Protein AF-A0A2V6F9V9-F1 (afdb_monomer_lite)

Radius of gyration: 33.85 Å; chains: 1; bounding box: 42×35×108 Å

Foldseek 3Di:
DVVLVVCCVVDPLLVVLVVLLVVLVVQCVVCVVVFDPVLSVQLVVLSVCLVCCSVVVHDSVVNVVSSVVSVVSSVVRGDPDPCPVVVVVVVVVVVVVVVVVCCCVVPVDDPPPVPPPPPPPPPPDDDDDPPPDPPD

Structure (mmCIF, N/CA/C/O backbone):
data_AF-A0A2V6F9V9-F1
#
_entry.id   AF-A0A2V6F9V9-F1
#
loop_
_atom_site.group_PDB
_atom_site.id
_atom_site.type_symbol
_atom_site.label_atom_id
_atom_site.label_alt_id
_atom_site.label_comp_id
_atom_site.label_asym_id
_atom_site.label_entity_id
_atom_site.label_seq_id
_atom_site.pdbx_PDB_ins_code
_atom_site.Cartn_x
_atom_site.Cartn_y
_atom_site.Cartn_z
_atom_site.occupancy
_atom_site.B_iso_or_equiv
_atom_site.auth_seq_id
_atom_site.auth_comp_id
_atom_site.auth_asym_id
_atom_site.auth_atom_id
_atom_site.pdbx_PDB_model_num
ATOM 1 N N . MET A 1 1 ? -23.865 -9.173 14.523 1.00 52.31 1 MET A N 1
ATOM 2 C CA . MET A 1 1 ? -23.451 -8.933 13.115 1.00 52.31 1 MET A CA 1
ATOM 3 C C . MET A 1 1 ? -23.960 -7.600 12.553 1.00 52.31 1 MET A C 1
ATOM 5 O O . MET A 1 1 ? -23.183 -6.937 11.878 1.00 52.31 1 MET A O 1
ATOM 9 N N . GLY A 1 2 ? -25.197 -7.167 12.844 1.00 61.72 2 GLY A N 1
ATOM 10 C CA . GLY A 1 2 ? -25.785 -5.946 12.255 1.00 61.72 2 GLY A CA 1
ATOM 11 C C . GLY A 1 2 ? -25.076 -4.619 12.576 1.00 61.72 2 GLY A C 1
ATOM 12 O O . GLY A 1 2 ? -24.916 -3.782 11.694 1.00 61.72 2 GLY A O 1
ATOM 13 N N . THR A 1 3 ? -24.548 -4.443 13.790 1.00 68.31 3 THR A N 1
ATOM 14 C CA . THR A 1 3 ? -23.830 -3.218 14.208 1.00 68.31 3 THR A CA 1
ATOM 15 C C . THR A 1 3 ? -22.516 -2.984 13.462 1.00 68.31 3 THR A C 1
ATOM 17 O O . THR A 1 3 ? -22.142 -1.840 13.211 1.00 68.31 3 THR A O 1
ATOM 20 N N . PHE A 1 4 ? -21.819 -4.053 13.067 1.00 70.88 4 PHE A N 1
ATOM 21 C CA . PHE A 1 4 ? -20.585 -3.952 12.285 1.00 70.88 4 PHE A CA 1
ATOM 22 C C . PHE A 1 4 ? -20.863 -3.463 10.861 1.00 70.88 4 PHE A C 1
ATOM 24 O O . PHE A 1 4 ? -20.178 -2.567 10.378 1.00 70.88 4 PHE A O 1
ATOM 31 N N . ILE A 1 5 ? -21.889 -4.023 10.215 1.00 76.69 5 ILE A N 1
ATOM 32 C CA . ILE A 1 5 ? -22.259 -3.681 8.837 1.00 76.69 5 ILE A CA 1
ATOM 33 C C . ILE A 1 5 ? -22.670 -2.205 8.767 1.00 76.69 5 ILE A C 1
ATOM 35 O O . ILE A 1 5 ? -22.137 -1.464 7.947 1.00 76.69 5 ILE A O 1
ATOM 39 N N . LEU A 1 6 ? -23.508 -1.740 9.698 1.00 75.62 6 LEU A N 1
ATOM 40 C CA . LEU A 1 6 ? -23.925 -0.335 9.764 1.00 75.62 6 LEU A CA 1
ATOM 41 C C . LEU A 1 6 ? -22.744 0.620 9.985 1.00 75.62 6 LEU A C 1
ATOM 43 O O . LEU A 1 6 ? -22.609 1.598 9.255 1.00 75.62 6 LEU A O 1
ATOM 47 N N . ARG A 1 7 ? -21.838 0.329 10.929 1.00 77.88 7 ARG A N 1
ATOM 48 C CA . ARG A 1 7 ? -20.648 1.173 11.162 1.00 77.88 7 ARG A CA 1
ATOM 49 C C . ARG A 1 7 ? -19.679 1.161 9.983 1.00 77.88 7 ARG A C 1
ATOM 51 O O . ARG A 1 7 ? -19.071 2.186 9.703 1.00 77.88 7 ARG A O 1
ATOM 58 N N . TRP A 1 8 ? -19.537 0.037 9.287 1.00 82.12 8 TRP A N 1
ATOM 59 C CA . TRP A 1 8 ? -18.708 -0.061 8.084 1.00 82.12 8 TRP A CA 1
ATOM 60 C C . TRP A 1 8 ? -19.281 0.761 6.916 1.00 82.12 8 TRP A C 1
ATOM 62 O O . TRP A 1 8 ? -18.532 1.374 6.147 1.00 82.12 8 TRP A O 1
ATOM 72 N N . PHE A 1 9 ? -20.610 0.828 6.800 1.00 79.19 9 PHE A N 1
ATOM 73 C CA . PHE A 1 9 ? -21.277 1.697 5.830 1.00 79.19 9 PHE A CA 1
ATOM 74 C C . PHE A 1 9 ? -21.201 3.181 6.221 1.00 79.19 9 PHE A C 1
ATOM 76 O O . PHE A 1 9 ? -20.877 4.002 5.364 1.00 79.19 9 PHE A O 1
ATOM 83 N N . LEU A 1 10 ? -21.423 3.523 7.494 1.00 82.56 10 LEU A N 1
ATOM 84 C CA . LEU A 1 10 ? -21.444 4.913 7.971 1.00 82.56 10 LEU A CA 1
ATOM 85 C C . LEU A 1 10 ? -20.052 5.538 8.130 1.00 82.56 10 LEU A C 1
ATOM 87 O O . LEU A 1 10 ? -19.903 6.746 7.978 1.00 82.56 10 LEU A O 1
ATOM 91 N N . SER A 1 11 ? -19.030 4.749 8.466 1.00 85.62 11 SER A N 1
ATOM 92 C CA . SER A 1 11 ? -17.710 5.272 8.814 1.00 85.62 11 SER A CA 1
ATOM 93 C C . SER A 1 11 ? -16.650 4.908 7.781 1.00 85.62 11 SER A C 1
ATOM 95 O O . SER A 1 11 ? -16.287 3.743 7.595 1.00 85.62 11 SER A O 1
ATOM 97 N N . ARG A 1 12 ? -16.079 5.944 7.155 1.00 86.12 12 ARG A N 1
ATOM 98 C CA . ARG A 1 12 ? -14.960 5.806 6.214 1.00 86.12 12 ARG A CA 1
ATOM 99 C C . ARG A 1 12 ? -13.715 5.211 6.877 1.00 86.12 12 ARG A C 1
ATOM 101 O O . ARG A 1 12 ? -13.025 4.414 6.251 1.00 86.12 12 ARG A O 1
ATOM 108 N N . THR A 1 13 ? -13.435 5.553 8.135 1.00 87.25 13 THR A N 1
ATOM 109 C CA . THR A 1 13 ? -12.250 5.044 8.850 1.00 87.25 13 THR A CA 1
ATOM 110 C C . THR A 1 13 ? -12.371 3.556 9.152 1.00 87.25 13 THR A C 1
ATOM 112 O O . THR A 1 13 ? -11.411 2.819 8.961 1.00 87.25 13 THR A O 1
ATOM 115 N N . VAL A 1 14 ? -13.557 3.079 9.541 1.00 86.56 14 VAL A N 1
ATOM 116 C CA . VAL A 1 14 ? -13.810 1.646 9.763 1.00 86.56 14 VAL A CA 1
ATOM 117 C C . VAL A 1 14 ? -13.645 0.850 8.466 1.00 86.56 14 VAL A C 1
ATOM 119 O O . VAL A 1 14 ? -13.091 -0.251 8.487 1.00 86.56 14 VAL A O 1
ATOM 122 N N . ARG A 1 15 ? -14.086 1.414 7.334 1.00 88.44 15 ARG A N 1
ATOM 123 C CA . ARG A 1 15 ? -13.885 0.818 6.009 1.00 88.44 15 ARG A CA 1
ATOM 124 C C . ARG A 1 15 ? -12.404 0.716 5.659 1.00 88.44 15 ARG A C 1
ATOM 126 O O . ARG A 1 15 ? -11.926 -0.385 5.407 1.00 88.44 15 ARG A O 1
ATOM 133 N N . HIS A 1 16 ? -11.674 1.825 5.778 1.00 89.94 16 HIS A N 1
ATOM 134 C CA . HIS A 1 16 ? -10.225 1.865 5.565 1.00 89.94 16 HIS A CA 1
ATOM 135 C C . HIS A 1 16 ? -9.473 0.883 6.465 1.00 89.94 16 HIS A C 1
ATOM 137 O O . HIS A 1 16 ? -8.613 0.152 5.988 1.00 89.94 16 HIS A O 1
ATOM 143 N N . ALA A 1 17 ? -9.833 0.791 7.746 1.00 89.88 17 ALA A N 1
ATOM 144 C CA . ALA A 1 17 ? -9.233 -0.157 8.681 1.00 89.88 17 ALA A CA 1
ATOM 145 C C . ALA A 1 17 ? -9.463 -1.620 8.257 1.00 89.88 17 ALA A C 1
ATOM 147 O O . ALA A 1 17 ? -8.563 -2.462 8.346 1.00 89.88 17 ALA A O 1
ATOM 148 N N . ALA A 1 18 ? -10.672 -1.940 7.785 1.00 89.88 18 ALA A N 1
ATOM 149 C CA . ALA A 1 18 ? -11.010 -3.274 7.302 1.00 89.88 18 ALA A CA 1
ATOM 150 C C . ALA A 1 18 ? -10.260 -3.626 6.006 1.00 89.88 18 ALA A C 1
ATOM 152 O O . ALA A 1 18 ? -9.745 -4.746 5.889 1.00 89.88 18 ALA A O 1
ATOM 153 N N . ASP A 1 19 ? -10.167 -2.675 5.076 1.00 92.25 19 ASP A N 1
ATOM 154 C CA . ASP A 1 19 ? -9.462 -2.825 3.802 1.00 92.25 19 ASP A CA 1
ATOM 155 C C . ASP A 1 19 ? -7.955 -2.970 4.012 1.00 92.25 19 ASP A C 1
ATOM 157 O O . ASP A 1 19 ? -7.354 -3.922 3.510 1.00 92.25 19 ASP A O 1
ATOM 161 N N . MET A 1 20 ? -7.362 -2.127 4.858 1.00 91.81 20 MET A N 1
ATOM 162 C CA . MET A 1 20 ? -5.954 -2.207 5.244 1.00 91.81 20 MET A CA 1
ATOM 163 C C . MET A 1 20 ? -5.621 -3.573 5.852 1.00 91.81 20 MET A C 1
ATOM 165 O O . MET A 1 20 ? -4.685 -4.245 5.417 1.00 91.81 20 MET A O 1
ATOM 169 N N . ARG A 1 21 ? -6.432 -4.059 6.803 1.00 92.69 21 ARG A N 1
ATOM 170 C CA . ARG A 1 21 ? -6.255 -5.399 7.389 1.00 92.69 21 ARG A CA 1
ATOM 171 C C . ARG A 1 21 ? -6.303 -6.496 6.324 1.00 92.69 21 ARG A C 1
ATOM 173 O O . ARG A 1 21 ? -5.549 -7.469 6.396 1.00 92.69 21 ARG A O 1
ATOM 180 N N . ARG A 1 22 ? -7.213 -6.376 5.351 1.00 92.00 22 ARG A N 1
ATOM 181 C CA . ARG A 1 22 ? -7.331 -7.327 4.237 1.00 92.00 22 ARG A CA 1
ATOM 182 C C . ARG A 1 22 ? -6.088 -7.281 3.349 1.00 92.00 22 ARG A C 1
ATOM 184 O O . ARG A 1 22 ? -5.613 -8.341 2.951 1.00 92.00 22 ARG A O 1
ATOM 191 N N . GLN A 1 23 ? -5.566 -6.094 3.063 1.00 92.00 23 GLN A N 1
ATOM 192 C CA . GLN A 1 23 ? -4.380 -5.893 2.237 1.00 92.00 23 GLN A CA 1
ATOM 193 C C . GLN A 1 23 ? -3.113 -6.441 2.906 1.00 92.00 23 GLN A C 1
ATOM 195 O O . GLN A 1 23 ? -2.427 -7.258 2.298 1.00 92.00 23 GLN A O 1
ATOM 200 N N . VAL A 1 24 ? -2.872 -6.126 4.183 1.00 90.75 24 VAL A N 1
ATOM 201 C CA . VAL A 1 24 ? -1.748 -6.691 4.957 1.00 90.75 24 VAL A CA 1
ATOM 202 C C . VAL A 1 24 ? -1.811 -8.217 4.973 1.00 90.75 24 VAL A C 1
ATOM 204 O O . VAL A 1 24 ? -0.817 -8.891 4.721 1.00 90.75 24 VAL A O 1
ATOM 207 N N . ARG A 1 25 ? -3.002 -8.791 5.178 1.00 90.88 25 ARG A N 1
ATOM 208 C CA . ARG A 1 25 ? -3.178 -10.247 5.141 1.00 90.88 25 ARG A CA 1
ATOM 209 C C . ARG A 1 25 ? -2.835 -10.845 3.771 1.00 90.88 25 ARG A C 1
ATOM 211 O O . ARG A 1 25 ? -2.260 -11.927 3.731 1.00 90.88 25 ARG A O 1
ATOM 218 N N . LYS A 1 26 ? -3.159 -10.168 2.664 1.00 90.81 26 LYS A N 1
ATOM 219 C CA . LYS A 1 26 ? -2.753 -10.612 1.319 1.00 90.81 26 LYS A CA 1
ATOM 220 C C . LYS A 1 26 ? -1.231 -10.612 1.166 1.00 90.81 26 LYS A C 1
ATOM 222 O O . LYS A 1 26 ? -0.703 -11.600 0.674 1.00 90.81 26 LYS A O 1
ATOM 227 N N . TYR A 1 27 ? -0.540 -9.568 1.628 1.00 89.69 27 TYR A N 1
ATOM 228 C CA . TYR A 1 27 ? 0.926 -9.510 1.567 1.00 89.69 27 TYR A CA 1
ATOM 229 C C . TYR A 1 27 ? 1.589 -10.607 2.398 1.00 89.69 27 TYR A C 1
ATOM 231 O O . TYR A 1 27 ? 2.460 -11.307 1.891 1.00 89.69 27 TYR A O 1
ATOM 239 N N . VAL A 1 28 ? 1.111 -10.838 3.625 1.00 89.75 28 VAL A N 1
ATOM 240 C CA . VAL A 1 28 ? 1.604 -11.938 4.469 1.00 89.75 28 VAL A CA 1
ATOM 241 C C . VAL A 1 28 ? 1.393 -13.292 3.795 1.00 89.75 28 VAL A C 1
ATOM 243 O O . VAL A 1 28 ? 2.263 -14.148 3.877 1.00 89.75 28 VAL A O 1
ATOM 246 N N . HIS A 1 29 ? 0.257 -13.509 3.124 1.00 89.38 29 HIS A N 1
ATOM 247 C CA . HIS A 1 29 ? 0.029 -14.748 2.375 1.00 89.38 29 HIS A CA 1
ATOM 248 C C . HIS A 1 29 ? 0.939 -14.870 1.146 1.00 89.38 29 HIS A C 1
ATOM 250 O O . HIS A 1 29 ? 1.425 -15.963 0.888 1.00 89.38 29 HIS A O 1
ATOM 256 N N . ALA A 1 30 ? 1.193 -13.777 0.424 1.00 87.94 30 ALA A N 1
ATOM 257 C CA . ALA A 1 30 ? 2.059 -13.772 -0.757 1.00 87.94 30 ALA A CA 1
ATOM 258 C C . ALA A 1 30 ? 3.538 -14.018 -0.420 1.00 87.94 30 ALA A C 1
ATOM 260 O O . ALA A 1 30 ? 4.261 -14.594 -1.222 1.00 87.94 30 ALA A O 1
ATOM 261 N N . GLN A 1 31 ? 3.984 -13.583 0.760 1.00 87.00 31 GLN A N 1
ATOM 262 C CA . GLN A 1 31 ? 5.369 -13.715 1.223 1.00 87.00 31 GLN A CA 1
ATOM 263 C C . GLN A 1 31 ? 5.533 -14.797 2.303 1.00 87.00 31 GLN A C 1
ATOM 265 O O . GLN A 1 31 ? 6.574 -14.860 2.954 1.00 87.00 31 GLN A O 1
ATOM 270 N N . ARG A 1 32 ? 4.513 -15.638 2.530 1.00 85.75 32 ARG A N 1
ATOM 271 C CA . ARG A 1 32 ? 4.468 -16.585 3.657 1.00 85.75 32 ARG A CA 1
ATOM 272 C C . ARG A 1 32 ? 5.654 -17.546 3.668 1.00 85.75 32 ARG A C 1
ATOM 274 O O . ARG A 1 32 ? 6.152 -17.854 4.741 1.00 85.75 32 ARG A O 1
ATOM 281 N N . ASP A 1 33 ? 6.091 -17.971 2.489 1.00 86.81 33 ASP A N 1
ATOM 282 C CA . ASP A 1 33 ? 7.179 -18.940 2.327 1.00 86.81 33 ASP A CA 1
ATOM 283 C C . ASP A 1 33 ? 8.563 -18.317 2.576 1.00 86.81 33 ASP A C 1
ATOM 285 O O . ASP A 1 33 ? 9.518 -19.024 2.877 1.00 86.81 33 ASP A O 1
ATOM 289 N N . LEU A 1 34 ? 8.669 -16.987 2.479 1.00 85.88 34 LEU A N 1
ATOM 290 C CA . LEU A 1 34 ? 9.911 -16.231 2.673 1.00 85.88 34 LEU A CA 1
ATOM 291 C C . LEU A 1 34 ? 10.014 -15.603 4.074 1.00 85.88 34 LEU A C 1
ATOM 293 O O . LEU A 1 34 ? 11.089 -15.171 4.487 1.00 85.88 34 LEU A O 1
ATOM 297 N N . LEU A 1 35 ? 8.897 -15.500 4.798 1.00 86.75 35 LEU A N 1
ATOM 298 C CA . LEU A 1 35 ? 8.814 -14.841 6.100 1.00 86.75 35 LEU A CA 1
ATOM 299 C C . LEU A 1 35 ? 9.070 -15.821 7.248 1.00 86.75 35 LEU A C 1
ATOM 301 O O . LEU A 1 35 ? 8.477 -16.895 7.319 1.00 86.75 35 LEU A O 1
ATOM 305 N N . ALA A 1 36 ? 9.883 -15.394 8.216 1.00 88.62 36 ALA A N 1
ATOM 306 C CA . ALA A 1 36 ? 10.060 -16.130 9.463 1.00 88.62 36 ALA A CA 1
ATOM 307 C C . ALA A 1 36 ? 8.726 -16.238 10.239 1.00 88.62 36 ALA A C 1
ATOM 309 O O . ALA A 1 36 ? 7.937 -15.283 10.262 1.00 88.62 36 ALA A O 1
ATOM 310 N N . PRO A 1 37 ? 8.464 -17.368 10.921 1.00 87.38 37 PRO A N 1
ATOM 311 C CA . PRO A 1 37 ? 7.193 -17.613 11.604 1.00 87.38 37 PRO A CA 1
ATOM 312 C C . PRO A 1 37 ? 6.901 -16.601 12.722 1.00 87.38 37 PRO A C 1
ATOM 314 O O . PRO A 1 37 ? 5.741 -16.257 12.941 1.00 87.38 37 PRO A O 1
ATOM 317 N N . GLU A 1 38 ? 7.933 -16.079 13.385 1.00 88.56 38 GLU A N 1
ATOM 318 C CA . GLU A 1 38 ? 7.827 -15.053 14.433 1.00 88.56 38 GLU A CA 1
ATOM 319 C C . GLU A 1 38 ? 7.234 -13.746 13.886 1.00 88.56 38 GLU A C 1
ATOM 321 O O . GLU A 1 38 ? 6.241 -13.236 14.406 1.00 88.56 38 GLU A O 1
ATOM 326 N N . LYS A 1 39 ? 7.746 -13.278 12.741 1.00 88.38 39 LYS A N 1
ATOM 327 C CA . LYS A 1 39 ? 7.258 -12.076 12.047 1.00 88.38 39 LYS A CA 1
ATOM 328 C C . LYS A 1 39 ? 5.794 -12.205 11.629 1.00 88.38 39 LYS A C 1
ATOM 330 O O . LYS A 1 39 ? 4.997 -11.274 11.758 1.00 88.38 39 LYS A O 1
ATOM 335 N N . ILE A 1 40 ? 5.405 -13.392 11.158 1.00 89.12 40 ILE A N 1
ATOM 336 C CA . ILE A 1 40 ? 4.010 -13.691 10.806 1.00 89.12 40 ILE A CA 1
ATOM 337 C C . ILE A 1 40 ? 3.120 -13.602 12.051 1.00 89.12 40 ILE A C 1
ATOM 339 O O . ILE A 1 40 ? 2.004 -13.074 11.975 1.00 89.12 40 ILE A O 1
ATOM 343 N N . GLN A 1 41 ? 3.589 -14.098 13.200 1.00 90.19 41 GLN A N 1
ATOM 344 C CA . GLN A 1 41 ? 2.840 -14.021 14.450 1.00 90.19 41 GLN A CA 1
ATOM 345 C C . GLN A 1 41 ? 2.631 -12.573 14.897 1.00 90.19 41 GLN A C 1
ATOM 347 O O . GLN A 1 41 ? 1.489 -12.224 15.211 1.00 90.19 41 GLN A O 1
ATOM 352 N N . GLU A 1 42 ? 3.658 -11.724 14.841 1.00 91.06 42 GLU A N 1
ATOM 353 C CA . GLU A 1 42 ? 3.560 -10.299 15.186 1.00 91.06 42 GLU A CA 1
ATOM 354 C C . GLU A 1 42 ? 2.530 -9.558 14.326 1.00 91.06 42 GLU A C 1
ATOM 356 O O . GLU A 1 42 ? 1.587 -8.960 14.859 1.00 91.06 42 GLU A O 1
ATOM 361 N N . ILE A 1 43 ? 2.622 -9.684 12.996 1.00 91.38 43 ILE A N 1
ATOM 362 C CA . ILE A 1 43 ? 1.653 -9.064 12.078 1.00 91.38 43 ILE A CA 1
ATOM 363 C C . ILE A 1 43 ? 0.242 -9.614 12.345 1.00 91.38 43 ILE A C 1
ATOM 365 O O . ILE A 1 43 ? -0.744 -8.869 12.365 1.00 91.38 43 ILE A O 1
ATOM 369 N N . SER A 1 44 ? 0.114 -10.922 12.594 1.00 89.88 44 SER A N 1
ATOM 370 C CA . SER A 1 44 ? -1.183 -11.546 12.884 1.00 89.88 44 SER A CA 1
ATOM 371 C C . SER A 1 44 ? -1.795 -11.069 14.206 1.00 89.88 44 SER A C 1
ATOM 373 O O . SER A 1 44 ? -3.026 -11.047 14.332 1.00 89.88 44 SER A O 1
ATOM 375 N N . LYS A 1 45 ? -0.965 -10.714 15.194 1.00 92.94 45 LYS A N 1
ATOM 376 C CA . LYS A 1 45 ? -1.389 -10.187 16.493 1.00 92.94 45 LYS A CA 1
ATOM 377 C C . LYS A 1 45 ? -1.935 -8.772 16.317 1.00 92.94 45 LYS A C 1
ATOM 379 O O . LYS A 1 45 ? -3.099 -8.543 16.644 1.00 92.94 45 LYS A O 1
ATOM 384 N N . ALA A 1 46 ? -1.181 -7.889 15.662 1.00 91.44 46 ALA A N 1
ATOM 385 C CA . ALA A 1 46 ? -1.631 -6.533 15.337 1.00 91.44 46 ALA A CA 1
ATOM 386 C C . ALA A 1 46 ? -2.924 -6.539 14.491 1.00 91.44 46 ALA A C 1
ATOM 388 O O . ALA A 1 46 ? -3.879 -5.805 14.763 1.00 91.44 46 ALA A O 1
ATOM 389 N N . ALA A 1 47 ? -3.029 -7.442 13.508 1.00 92.12 47 ALA A N 1
ATOM 390 C CA . ALA A 1 47 ? -4.232 -7.583 12.684 1.00 92.12 47 ALA A CA 1
ATOM 391 C C . ALA A 1 47 ? -5.455 -8.084 13.480 1.00 92.12 47 ALA A C 1
ATOM 393 O O . ALA A 1 47 ? -6.598 -7.718 13.167 1.00 92.12 47 ALA A O 1
ATOM 394 N N . ARG A 1 48 ? -5.243 -8.929 14.500 1.00 92.50 48 ARG A N 1
ATOM 395 C CA . ARG A 1 48 ? -6.294 -9.382 15.426 1.00 92.50 48 ARG A CA 1
ATOM 396 C C . ARG A 1 48 ? -6.739 -8.260 16.355 1.00 92.50 48 ARG A C 1
ATOM 398 O O . ARG A 1 48 ? -7.943 -8.087 16.529 1.00 92.50 48 ARG A O 1
ATOM 405 N N . GLU A 1 49 ? -5.810 -7.471 16.880 1.00 91.81 49 GLU A N 1
ATOM 406 C CA . GLU A 1 49 ? -6.110 -6.312 17.725 1.00 91.81 49 GLU A CA 1
ATOM 407 C C . GLU A 1 49 ? -6.930 -5.258 16.975 1.00 91.81 49 GLU A C 1
ATOM 409 O O . GLU A 1 49 ? -7.917 -4.750 17.517 1.00 91.81 49 GLU A O 1
ATOM 414 N N . LEU A 1 50 ? -6.595 -4.973 15.713 1.00 90.69 50 LEU A N 1
ATOM 415 C CA . LEU A 1 50 ? -7.389 -4.074 14.873 1.00 90.69 50 LEU A CA 1
ATOM 416 C C . LEU A 1 50 ? -8.793 -4.641 14.615 1.00 90.69 50 LEU A C 1
ATOM 418 O O . LEU A 1 50 ? -9.787 -3.935 14.776 1.00 90.69 50 LEU A O 1
ATOM 422 N N . LYS A 1 51 ? -8.905 -5.936 14.279 1.00 90.44 51 LYS A N 1
ATOM 423 C CA . LYS A 1 51 ? -10.210 -6.601 14.101 1.00 90.44 51 LYS A CA 1
ATOM 424 C C . LYS A 1 51 ? -11.059 -6.514 15.375 1.00 90.44 51 LYS A C 1
ATOM 426 O O . LYS A 1 51 ? -12.255 -6.250 15.281 1.00 90.44 51 LYS A O 1
ATOM 431 N N . GLY A 1 52 ? -10.441 -6.736 16.535 1.00 89.00 52 GLY A N 1
ATOM 432 C CA . GLY A 1 52 ? -11.084 -6.646 17.842 1.00 89.00 52 GLY A CA 1
ATOM 433 C C . GLY A 1 52 ? -11.654 -5.255 18.104 1.00 89.00 52 GLY A C 1
ATOM 434 O O . GLY A 1 52 ? -12.829 -5.150 18.430 1.00 89.00 52 GLY A O 1
ATOM 435 N N . ALA A 1 53 ? -10.874 -4.198 17.860 1.00 88.25 53 ALA A N 1
ATOM 436 C CA . ALA A 1 53 ? -11.326 -2.814 18.039 1.00 88.25 53 ALA A CA 1
ATOM 437 C C . ALA A 1 53 ? -12.474 -2.420 17.100 1.00 88.25 53 ALA A C 1
ATOM 439 O O . ALA A 1 53 ? -13.402 -1.712 17.494 1.00 88.25 53 ALA A O 1
ATOM 440 N N . ILE A 1 54 ? -12.444 -2.904 15.855 1.00 87.38 54 ILE A N 1
ATOM 441 C CA . ILE A 1 54 ? -13.538 -2.654 14.917 1.00 87.38 54 ILE A CA 1
ATOM 442 C C . ILE A 1 54 ? -14.816 -3.372 15.383 1.00 87.38 54 ILE A C 1
ATOM 444 O O . ILE A 1 54 ? -15.898 -2.778 15.372 1.00 87.38 54 ILE A O 1
ATOM 448 N N . ALA A 1 55 ? -14.693 -4.637 15.800 1.00 86.00 55 ALA A N 1
ATOM 449 C CA . ALA A 1 55 ? -15.816 -5.451 16.256 1.00 86.00 55 ALA A CA 1
ATOM 450 C C . ALA A 1 55 ? -16.417 -4.951 17.578 1.00 86.00 55 ALA A C 1
ATOM 452 O O . ALA A 1 55 ? -17.634 -5.011 17.742 1.00 86.00 55 ALA A O 1
ATOM 453 N N . SER A 1 56 ? -15.591 -4.434 18.491 1.00 85.50 56 SER A N 1
ATOM 454 C CA . SER A 1 56 ? -16.014 -3.974 19.818 1.00 85.50 56 SER A CA 1
ATOM 455 C C . SER A 1 56 ? -16.694 -2.609 19.826 1.00 85.50 56 SER A C 1
ATOM 457 O O . SER A 1 56 ? -17.124 -2.164 20.884 1.00 85.50 56 SER A O 1
ATOM 459 N N . GLY A 1 57 ? -16.796 -1.914 18.691 1.00 81.81 57 GLY A N 1
ATOM 460 C CA . GLY A 1 57 ? -17.408 -0.588 18.708 1.00 81.81 57 GLY A CA 1
ATOM 461 C C . GLY A 1 57 ? -16.455 0.548 19.094 1.00 81.81 57 GLY A C 1
ATOM 462 O O . GLY A 1 57 ? -16.946 1.646 19.330 1.00 81.81 57 GLY A O 1
ATOM 463 N N . ALA A 1 58 ? -15.135 0.316 19.165 1.00 82.38 58 ALA A N 1
ATOM 464 C CA . ALA A 1 58 ? -14.174 1.270 19.738 1.00 82.38 58 ALA A CA 1
ATOM 465 C C . ALA A 1 58 ? -14.212 2.661 19.078 1.00 82.38 58 ALA A C 1
ATOM 467 O O . ALA A 1 58 ? -14.677 2.813 17.937 1.00 82.38 58 ALA A O 1
ATOM 468 N N . LYS A 1 59 ? -13.708 3.671 19.800 1.00 87.81 59 LYS A N 1
ATOM 469 C CA . LYS A 1 59 ? -13.630 5.053 19.313 1.00 87.81 59 LYS A CA 1
ATOM 470 C C . LYS A 1 59 ? -12.776 5.121 18.045 1.00 87.81 59 LYS A C 1
ATOM 472 O O . LYS A 1 59 ? -11.882 4.307 17.822 1.00 87.81 59 LYS A O 1
ATOM 477 N N . LEU A 1 60 ? -13.058 6.112 17.202 1.00 85.25 60 LEU A N 1
ATOM 478 C CA . LEU A 1 60 ? -12.365 6.288 15.922 1.00 85.25 60 LEU A CA 1
ATOM 479 C C . LEU A 1 60 ? -10.857 6.527 16.118 1.00 85.25 60 LEU A C 1
ATOM 481 O O . LEU A 1 60 ? -10.054 6.040 15.328 1.00 85.25 60 LEU A O 1
ATOM 485 N N . GLU A 1 61 ? -10.480 7.220 17.192 1.00 88.44 61 GLU A N 1
ATOM 486 C CA . GLU A 1 61 ? -9.086 7.475 17.572 1.00 88.44 61 GLU A CA 1
ATOM 487 C C . GLU A 1 61 ? -8.328 6.180 17.885 1.00 88.44 61 GLU A C 1
ATOM 489 O O . GLU A 1 61 ? -7.242 5.962 17.350 1.00 88.44 61 GLU A O 1
ATOM 494 N N . ASP A 1 62 ? -8.941 5.272 18.650 1.00 89.56 62 ASP A N 1
ATOM 495 C CA . ASP A 1 62 ? -8.354 3.969 18.985 1.00 89.56 62 ASP A CA 1
ATOM 496 C C . ASP A 1 62 ? -8.155 3.102 17.736 1.00 89.56 62 ASP A C 1
ATOM 498 O O . ASP A 1 62 ? -7.157 2.389 17.605 1.00 89.56 62 ASP A O 1
ATOM 502 N N . ILE A 1 63 ? -9.104 3.165 16.794 1.00 88.69 63 ILE A N 1
ATOM 503 C CA . ILE A 1 63 ? -9.003 2.461 15.510 1.00 88.69 63 ILE A CA 1
ATOM 504 C C . ILE A 1 63 ? -7.836 3.025 14.697 1.00 88.69 63 ILE A C 1
ATOM 506 O O . ILE A 1 63 ? -7.025 2.249 14.197 1.00 88.69 63 ILE A O 1
ATOM 510 N N . ASN A 1 64 ? -7.700 4.351 14.617 1.00 90.31 64 ASN A N 1
ATOM 511 C CA . ASN A 1 64 ? -6.590 4.995 13.914 1.00 90.31 64 ASN A CA 1
ATOM 512 C C . ASN A 1 64 ? -5.232 4.672 14.555 1.00 90.31 64 ASN A C 1
ATOM 514 O O . ASN A 1 64 ? -4.267 4.405 13.840 1.00 90.31 64 ASN A O 1
ATOM 518 N N . ALA A 1 65 ? -5.147 4.642 15.887 1.00 91.62 65 ALA A N 1
ATOM 519 C CA . ALA A 1 65 ? -3.928 4.251 16.593 1.00 91.62 65 ALA A CA 1
ATOM 520 C C . ALA A 1 65 ? -3.535 2.798 16.274 1.00 91.62 65 ALA A C 1
ATOM 522 O O . ALA A 1 65 ? -2.379 2.517 15.953 1.00 91.62 65 ALA A O 1
ATOM 523 N N . ARG A 1 66 ? -4.506 1.875 16.275 1.00 90.50 66 ARG A N 1
ATOM 524 C CA . ARG A 1 66 ? -4.276 0.466 15.910 1.00 90.50 66 ARG A CA 1
ATOM 525 C C . ARG A 1 66 ? -3.961 0.277 14.427 1.00 90.50 66 ARG A C 1
ATOM 527 O O . ARG A 1 66 ? -3.189 -0.619 14.101 1.00 90.50 66 ARG A O 1
ATOM 534 N N . MET A 1 67 ? -4.510 1.108 13.540 1.00 91.62 67 MET A N 1
ATOM 535 C CA . MET A 1 67 ? -4.120 1.136 12.127 1.00 91.62 67 MET A CA 1
ATOM 536 C C . MET A 1 67 ? -2.655 1.542 11.976 1.00 91.62 67 MET A C 1
ATOM 538 O O . MET A 1 67 ? -1.898 0.799 11.366 1.00 91.62 67 MET A O 1
ATOM 542 N N . LYS A 1 68 ? -2.227 2.649 12.599 1.00 92.31 68 LYS A N 1
ATOM 543 C CA . LYS A 1 68 ? -0.819 3.086 12.567 1.00 92.31 68 LYS A CA 1
ATOM 544 C C . LYS A 1 68 ? 0.129 2.023 13.121 1.00 92.31 68 LYS A C 1
ATOM 546 O O . LYS A 1 68 ? 1.189 1.788 12.553 1.00 92.31 68 LYS A O 1
ATOM 551 N N . ASN A 1 69 ? -0.264 1.349 14.204 1.00 92.31 69 ASN A N 1
ATOM 552 C CA . ASN A 1 69 ? 0.523 0.247 14.753 1.00 92.31 69 ASN A CA 1
ATOM 553 C C . ASN A 1 69 ? 0.632 -0.923 13.758 1.00 92.31 69 ASN A C 1
ATOM 555 O O . ASN A 1 69 ? 1.724 -1.422 13.509 1.00 92.31 69 ASN A O 1
ATOM 559 N N . LEU A 1 70 ? -0.481 -1.325 13.131 1.00 91.06 70 LEU A N 1
ATOM 560 C CA . LEU A 1 70 ? -0.470 -2.370 12.105 1.00 91.06 70 LEU A CA 1
ATOM 561 C C . LEU A 1 70 ? 0.409 -1.990 10.906 1.00 91.06 70 LEU A C 1
ATOM 563 O O . LEU A 1 70 ? 1.098 -2.8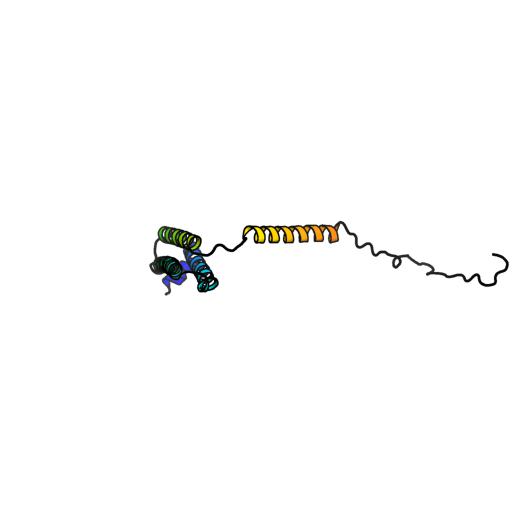54 10.377 1.00 91.06 70 LEU A O 1
ATOM 567 N N . GLU A 1 71 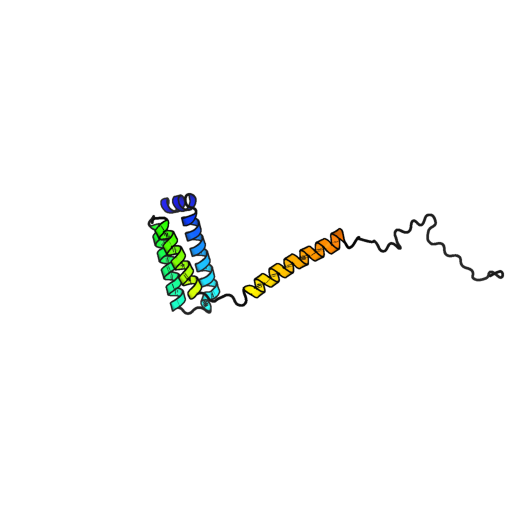? 0.389 -0.725 10.486 1.00 90.88 71 GLU A N 1
ATOM 568 C CA . GLU A 1 71 ? 1.226 -0.213 9.396 1.00 90.88 71 GLU A CA 1
ATOM 569 C C . GLU A 1 71 ? 2.709 -0.325 9.735 1.00 90.88 71 GLU A C 1
ATOM 571 O O . GLU A 1 71 ? 3.485 -0.868 8.952 1.00 90.88 71 GLU A O 1
ATOM 576 N N . LYS A 1 72 ? 3.086 0.125 10.935 1.00 91.50 72 LYS A N 1
ATOM 577 C CA . LYS A 1 72 ? 4.461 0.070 11.425 1.00 91.50 72 LYS A CA 1
ATOM 578 C C . LYS A 1 72 ? 4.970 -1.371 11.494 1.00 91.50 72 LYS A C 1
ATOM 580 O O . LYS A 1 72 ? 5.980 -1.689 10.876 1.00 91.50 72 LYS A O 1
ATOM 585 N N . VAL A 1 73 ? 4.222 -2.250 12.164 1.00 90.62 73 VAL A N 1
ATOM 586 C CA . VAL A 1 73 ? 4.582 -3.670 12.306 1.00 90.62 73 VAL A CA 1
ATOM 587 C C . VAL A 1 73 ? 4.652 -4.354 10.943 1.00 90.62 73 VAL A C 1
ATOM 589 O O . VAL A 1 73 ? 5.540 -5.172 10.723 1.00 90.62 73 VAL A O 1
ATOM 592 N N . ALA A 1 74 ? 3.745 -4.030 10.015 1.00 88.19 74 ALA A N 1
ATOM 593 C CA . ALA A 1 74 ? 3.781 -4.576 8.663 1.00 88.19 74 ALA A CA 1
ATOM 594 C C . ALA A 1 74 ? 5.016 -4.097 7.887 1.00 88.19 74 ALA A C 1
ATOM 596 O O . ALA A 1 74 ? 5.673 -4.924 7.270 1.00 88.19 74 ALA A O 1
ATOM 597 N N . ASN A 1 75 ? 5.367 -2.812 7.943 1.00 86.38 75 ASN A N 1
ATOM 598 C CA . ASN A 1 75 ? 6.536 -2.281 7.234 1.00 86.38 75 ASN A CA 1
ATOM 599 C C . ASN A 1 75 ? 7.866 -2.815 7.783 1.00 86.38 75 ASN A C 1
ATOM 601 O O . ASN A 1 75 ? 8.791 -3.039 7.010 1.00 86.38 75 ASN A O 1
ATOM 605 N N . GLU A 1 76 ? 7.968 -3.038 9.094 1.00 86.81 76 GLU A N 1
ATOM 606 C CA . GLU A 1 76 ? 9.179 -3.587 9.724 1.00 86.81 76 GLU A CA 1
ATOM 607 C C . GLU A 1 76 ? 9.358 -5.087 9.435 1.00 86.81 76 GLU A C 1
ATOM 609 O O . GLU A 1 76 ? 10.480 -5.581 9.294 1.00 86.81 76 GLU A O 1
ATOM 614 N N . ASN A 1 77 ? 8.250 -5.827 9.342 1.00 85.38 77 ASN A N 1
ATOM 615 C CA . ASN A 1 77 ? 8.287 -7.280 9.221 1.00 85.38 77 ASN A CA 1
ATOM 616 C C . ASN A 1 77 ? 8.159 -7.803 7.787 1.00 85.38 77 ASN A C 1
ATOM 618 O O . ASN A 1 77 ? 8.693 -8.878 7.505 1.00 85.38 77 ASN A O 1
ATOM 622 N N . LEU A 1 78 ? 7.455 -7.099 6.896 1.00 84.06 78 LEU A N 1
ATOM 623 C CA . LEU A 1 78 ? 7.309 -7.505 5.498 1.00 84.06 78 LEU A CA 1
ATOM 624 C C . LEU A 1 78 ? 8.614 -7.296 4.734 1.00 84.06 78 LEU A C 1
ATOM 626 O O . LEU A 1 78 ? 9.396 -6.388 5.011 1.00 84.06 78 LEU A O 1
ATOM 630 N N . LEU A 1 79 ? 8.840 -8.149 3.738 1.00 80.06 79 LEU A N 1
ATOM 631 C CA . LEU A 1 79 ? 10.008 -8.015 2.883 1.00 80.06 79 LEU A CA 1
ATOM 632 C C . LEU A 1 79 ? 9.810 -6.799 1.971 1.00 80.06 79 LEU A C 1
ATOM 634 O O . LEU A 1 79 ? 8.771 -6.724 1.295 1.00 80.06 79 LEU A O 1
ATOM 638 N N . PRO A 1 80 ? 10.780 -5.864 1.918 1.00 75.25 80 PRO A N 1
ATOM 639 C CA . PRO A 1 80 ? 10.717 -4.763 0.975 1.00 75.25 80 PRO A CA 1
ATOM 640 C C . PRO A 1 80 ? 10.702 -5.345 -0.437 1.00 75.25 80 PRO A C 1
ATOM 642 O O . PRO A 1 80 ? 11.508 -6.216 -0.772 1.00 75.25 80 PRO A O 1
ATOM 645 N N . TYR A 1 81 ? 9.771 -4.879 -1.270 1.00 67.12 81 TYR A N 1
ATOM 646 C CA . TYR A 1 81 ? 9.767 -5.282 -2.669 1.00 67.12 81 TYR A CA 1
ATOM 647 C C . TYR A 1 81 ? 11.081 -4.827 -3.310 1.00 67.12 81 TYR A C 1
ATOM 649 O O . TYR A 1 81 ? 11.414 -3.637 -3.230 1.00 67.12 81 TYR A O 1
ATOM 657 N N . PRO A 1 82 ? 11.838 -5.741 -3.938 1.00 64.75 82 PRO A N 1
ATOM 658 C CA . PRO A 1 82 ? 13.094 -5.371 -4.556 1.00 64.75 82 PRO A CA 1
ATOM 659 C C . PRO A 1 82 ? 12.834 -4.316 -5.633 1.00 64.75 82 PRO A C 1
ATOM 661 O O . PRO A 1 82 ? 11.935 -4.455 -6.463 1.00 64.75 82 PRO A O 1
ATOM 664 N N . SER A 1 83 ? 13.646 -3.257 -5.629 1.00 63.88 83 SER A N 1
ATOM 665 C CA . SER A 1 83 ? 13.694 -2.241 -6.687 1.00 63.88 83 SER A CA 1
ATOM 666 C C . SER A 1 83 ? 12.388 -1.477 -6.973 1.00 63.88 83 SER A C 1
ATOM 668 O O . SER A 1 83 ? 12.082 -1.176 -8.126 1.00 63.88 83 SER A O 1
ATOM 670 N N . ALA A 1 84 ? 11.636 -1.095 -5.935 1.00 71.75 84 ALA A N 1
ATOM 671 C CA . ALA A 1 84 ? 10.426 -0.272 -6.086 1.00 71.75 84 ALA A CA 1
ATOM 672 C C . ALA A 1 84 ? 10.652 0.990 -6.949 1.00 71.75 84 ALA A C 1
ATOM 674 O O . ALA A 1 84 ? 9.867 1.260 -7.855 1.00 71.75 84 ALA A O 1
ATOM 675 N N . ALA A 1 85 ? 11.779 1.682 -6.744 1.00 75.25 85 ALA A N 1
ATOM 676 C CA . ALA A 1 8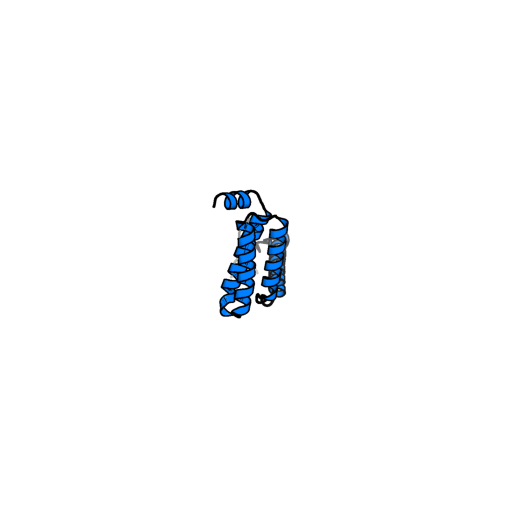5 ? 12.152 2.865 -7.518 1.00 75.25 85 ALA A CA 1
ATOM 677 C C . ALA A 1 85 ? 12.386 2.568 -9.011 1.00 75.25 85 ALA A C 1
ATOM 679 O O . ALA A 1 85 ? 12.019 3.371 -9.862 1.00 75.25 85 ALA A O 1
ATOM 680 N N . LEU A 1 86 ? 12.960 1.406 -9.359 1.00 78.12 86 LEU A N 1
ATOM 681 C CA . LEU A 1 86 ? 13.145 1.040 -10.769 1.00 78.12 86 LEU A CA 1
ATOM 682 C C . LEU A 1 86 ? 11.800 0.791 -11.448 1.00 78.12 86 LEU A C 1
ATOM 684 O O . LEU A 1 86 ? 11.601 1.247 -12.569 1.00 78.12 86 LEU A O 1
ATOM 688 N N . ARG A 1 87 ? 10.867 0.106 -10.775 1.00 80.12 87 ARG A N 1
ATOM 689 C CA . ARG A 1 87 ? 9.528 -0.152 -11.322 1.00 80.12 87 ARG A CA 1
ATOM 690 C C . ARG A 1 87 ? 8.766 1.147 -11.580 1.00 80.12 87 ARG A C 1
ATOM 692 O O . ARG A 1 87 ? 8.183 1.290 -12.649 1.00 80.12 87 ARG A O 1
ATOM 699 N N . GLU A 1 88 ? 8.802 2.075 -10.628 1.00 82.56 88 GLU A N 1
ATOM 700 C CA . GLU A 1 88 ? 8.166 3.388 -10.766 1.00 82.56 88 GLU A CA 1
ATOM 701 C C . GLU A 1 88 ? 8.787 4.195 -11.915 1.00 82.56 88 GLU A C 1
ATOM 703 O O . GLU A 1 88 ? 8.071 4.685 -12.786 1.00 82.56 88 GLU A O 1
ATOM 708 N N . ASN A 1 89 ? 10.120 4.240 -12.000 1.00 87.31 89 ASN A N 1
ATOM 709 C CA . ASN A 1 89 ? 10.814 4.943 -13.080 1.00 87.31 89 ASN A CA 1
ATOM 710 C C . ASN A 1 89 ? 10.519 4.339 -14.460 1.00 87.31 89 ASN A C 1
ATOM 712 O O . ASN A 1 89 ? 10.329 5.080 -15.423 1.00 87.31 89 ASN A O 1
ATOM 716 N N . ILE A 1 90 ? 10.458 3.006 -14.567 1.00 90.31 90 ILE A N 1
ATOM 717 C CA . ILE A 1 90 ? 10.116 2.318 -15.820 1.00 90.31 90 ILE A CA 1
ATOM 718 C C . ILE A 1 90 ? 8.677 2.642 -16.230 1.00 90.31 90 ILE A C 1
ATOM 720 O O . ILE A 1 90 ? 8.432 2.898 -17.405 1.00 90.31 90 ILE A O 1
ATOM 724 N N . GLU A 1 91 ? 7.734 2.670 -15.286 1.00 90.00 91 GLU A N 1
ATOM 725 C CA . GLU A 1 91 ? 6.343 3.035 -15.568 1.00 90.00 91 GLU A CA 1
ATOM 726 C C . GLU A 1 91 ? 6.241 4.467 -16.106 1.00 90.00 91 GLU A C 1
ATOM 728 O O . GLU A 1 91 ? 5.684 4.679 -17.184 1.00 90.00 91 GLU A O 1
ATOM 733 N N . VAL A 1 92 ? 6.853 5.439 -15.422 1.00 92.25 92 VAL A N 1
ATOM 734 C CA . VAL A 1 92 ? 6.847 6.846 -15.861 1.00 92.25 92 VAL A CA 1
ATOM 735 C C . VAL A 1 92 ? 7.538 7.006 -17.216 1.00 92.25 92 VAL A C 1
ATOM 737 O O . VAL A 1 92 ? 7.041 7.736 -18.079 1.00 92.25 92 VAL A O 1
ATOM 740 N N . PHE A 1 93 ? 8.651 6.304 -17.436 1.00 94.69 93 PHE A N 1
ATOM 741 C CA . PHE A 1 93 ? 9.367 6.322 -18.709 1.00 94.69 93 PHE A CA 1
ATOM 742 C C . PHE A 1 93 ? 8.513 5.762 -19.850 1.00 94.69 93 PHE A C 1
ATOM 744 O O . PHE A 1 93 ? 8.427 6.387 -20.906 1.00 94.69 93 PHE A O 1
ATOM 751 N N . LEU A 1 94 ? 7.842 4.625 -19.642 1.00 94.56 94 LEU A N 1
ATOM 752 C CA . LEU A 1 94 ? 6.968 4.015 -20.646 1.00 94.56 94 LEU A CA 1
ATOM 753 C C . LEU A 1 94 ? 5.762 4.902 -20.964 1.00 94.56 94 LEU A C 1
ATOM 755 O O . LEU A 1 94 ? 5.453 5.099 -22.139 1.00 94.56 94 LEU A O 1
ATOM 759 N N . VAL A 1 95 ? 5.111 5.475 -19.947 1.00 96.56 95 VAL A N 1
ATOM 760 C CA . VAL A 1 95 ? 3.973 6.389 -20.134 1.00 96.56 95 VAL A CA 1
ATOM 761 C C . VAL A 1 95 ? 4.408 7.633 -20.909 1.00 96.56 95 VAL A C 1
ATOM 763 O O . VAL A 1 95 ? 3.790 7.985 -21.913 1.00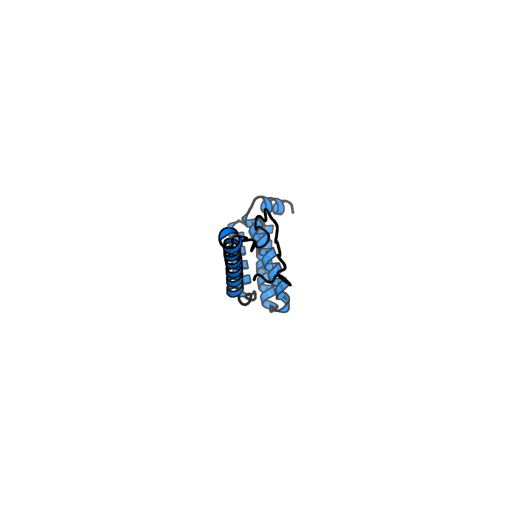 96.56 95 VAL A O 1
ATOM 766 N N . THR A 1 96 ? 5.509 8.266 -20.500 1.00 96.75 96 THR A N 1
ATOM 767 C CA . THR A 1 96 ? 6.036 9.462 -21.175 1.00 96.75 96 THR A CA 1
ATOM 768 C C . THR A 1 96 ? 6.475 9.144 -22.603 1.00 96.75 96 THR A C 1
ATOM 770 O O . THR A 1 96 ? 6.143 9.880 -23.531 1.00 96.75 96 THR A O 1
ATOM 773 N N . GLY A 1 97 ? 7.161 8.018 -22.807 1.00 96.12 97 GLY A N 1
ATOM 774 C CA . GLY A 1 97 ? 7.583 7.548 -24.124 1.00 96.12 97 GLY A CA 1
ATOM 775 C C . GLY A 1 97 ? 6.401 7.296 -25.058 1.00 96.12 97 GLY A C 1
ATOM 776 O O . GLY A 1 97 ? 6.426 7.745 -26.202 1.00 96.12 97 GLY A O 1
ATOM 777 N N . ALA A 1 98 ? 5.335 6.657 -24.570 1.00 95.50 98 ALA A N 1
ATOM 778 C CA . ALA A 1 98 ? 4.116 6.438 -25.342 1.00 95.50 98 ALA A CA 1
ATOM 779 C C . ALA A 1 98 ? 3.444 7.759 -25.747 1.00 95.50 98 ALA A C 1
ATOM 781 O O . ALA A 1 98 ? 3.039 7.906 -26.899 1.00 95.50 98 ALA A O 1
ATOM 782 N N . VAL A 1 99 ? 3.376 8.740 -24.840 1.00 95.88 99 VAL A N 1
ATOM 783 C CA . VAL A 1 99 ? 2.821 10.073 -25.135 1.00 95.88 99 VAL A CA 1
ATOM 784 C C . VAL A 1 99 ? 3.661 10.803 -26.182 1.00 95.88 99 VAL A C 1
ATOM 786 O O . VAL A 1 99 ? 3.110 11.329 -27.147 1.00 95.88 99 VAL A O 1
ATOM 789 N N . VAL A 1 100 ? 4.990 10.804 -26.044 1.00 95.31 100 VAL A N 1
ATOM 790 C CA . VAL A 1 100 ? 5.897 11.436 -27.017 1.00 95.31 100 VAL A CA 1
ATOM 791 C C . VAL A 1 100 ? 5.783 10.771 -28.388 1.00 95.31 100 VAL A C 1
ATOM 793 O O . VAL A 1 100 ? 5.707 11.469 -29.400 1.00 95.31 100 VAL A O 1
ATOM 796 N N . LEU A 1 101 ? 5.733 9.436 -28.439 1.00 91.56 101 LEU A N 1
ATOM 797 C CA . LEU A 1 101 ? 5.541 8.694 -29.685 1.00 91.56 101 LEU A CA 1
ATOM 798 C C . LEU A 1 101 ? 4.189 9.016 -30.319 1.00 91.56 101 LEU A C 1
ATOM 800 O O . LEU A 1 101 ? 4.160 9.320 -31.505 1.00 91.56 101 LEU A O 1
ATOM 804 N N . ALA A 1 102 ? 3.105 9.033 -29.542 1.00 89.69 102 ALA A N 1
ATOM 805 C CA . ALA A 1 102 ? 1.774 9.379 -30.033 1.00 89.69 102 ALA A CA 1
ATOM 806 C C . ALA A 1 102 ? 1.727 10.807 -30.594 1.00 89.69 102 ALA A C 1
ATOM 808 O O . ALA A 1 102 ? 1.213 11.022 -31.692 1.00 89.69 102 ALA A O 1
ATOM 809 N N . LEU A 1 103 ? 2.312 11.779 -29.886 1.00 91.12 103 LEU A N 1
ATOM 810 C CA . LEU A 1 103 ? 2.409 13.156 -30.368 1.00 91.12 103 LEU A CA 1
ATOM 811 C C . LEU A 1 103 ? 3.211 13.231 -31.668 1.00 91.12 103 LEU A C 1
ATOM 813 O O . LEU A 1 103 ? 2.772 13.860 -32.632 1.00 91.12 103 LEU A O 1
ATOM 817 N N . ARG A 1 104 ? 4.357 12.543 -31.728 1.00 85.56 104 ARG A N 1
ATOM 818 C CA . ARG A 1 104 ? 5.171 12.457 -32.943 1.00 85.56 104 ARG A CA 1
ATOM 819 C C . ARG A 1 104 ? 4.374 11.870 -34.105 1.00 85.56 104 ARG A C 1
ATOM 821 O O . ARG A 1 104 ? 4.382 12.463 -35.177 1.00 85.56 104 ARG A O 1
ATOM 828 N N . THR A 1 105 ? 3.697 10.741 -33.915 1.00 83.25 105 THR A N 1
ATOM 829 C CA . THR A 1 105 ? 2.992 10.034 -34.996 1.00 83.25 105 THR A CA 1
ATOM 830 C C . THR A 1 105 ? 1.718 10.736 -35.445 1.00 83.25 105 THR A C 1
ATOM 832 O O . THR A 1 105 ? 1.365 10.635 -36.611 1.00 83.25 105 THR A O 1
ATOM 835 N N . LEU A 1 106 ? 1.015 11.423 -34.541 1.00 83.12 106 LEU A N 1
ATOM 836 C CA . LEU A 1 106 ? -0.265 12.060 -34.859 1.00 83.12 106 LEU A CA 1
ATOM 837 C C . LEU A 1 106 ? -0.105 13.491 -35.380 1.00 83.12 106 LEU A C 1
ATOM 839 O O . LEU A 1 106 ? -0.900 13.911 -36.215 1.00 83.12 106 LEU A O 1
ATOM 843 N N . PHE A 1 107 ? 0.900 14.237 -34.906 1.00 79.88 107 PHE A N 1
ATOM 844 C CA . PHE A 1 107 ? 1.048 15.660 -35.237 1.00 79.88 107 PHE A CA 1
ATOM 845 C C . PHE A 1 107 ? 2.273 15.979 -36.098 1.00 79.88 107 PHE A C 1
ATOM 847 O O . PHE A 1 107 ? 2.202 16.881 -36.928 1.00 79.88 107 PHE A O 1
ATOM 854 N N . PHE A 1 108 ? 3.394 15.269 -35.923 1.00 75.00 108 PHE A N 1
ATOM 855 C CA . PHE A 1 108 ? 4.669 15.631 -36.566 1.00 75.00 108 PHE A CA 1
ATOM 856 C C . PHE A 1 108 ? 5.080 14.715 -37.716 1.00 75.00 108 PHE A C 1
ATOM 858 O O . PHE A 1 108 ? 5.882 15.113 -38.557 1.00 75.00 108 PHE A O 1
ATOM 865 N N . GLN A 1 109 ? 4.544 13.499 -37.771 1.00 66.25 109 GLN A N 1
ATOM 866 C CA . GLN A 1 109 ? 4.647 12.633 -38.930 1.00 66.25 109 GLN A CA 1
ATOM 867 C C . GLN A 1 109 ? 3.319 12.727 -39.682 1.00 66.25 109 GLN A C 1
ATOM 869 O O . GLN A 1 109 ? 2.410 11.946 -39.399 1.00 66.25 109 GLN A O 1
ATOM 874 N N . PRO A 1 110 ? 3.155 13.677 -40.626 1.00 62.81 110 PRO A N 1
ATOM 875 C CA . PRO A 1 110 ? 2.036 13.572 -41.543 1.00 62.81 110 PRO A CA 1
ATOM 876 C C . PRO A 1 110 ? 2.153 12.196 -42.196 1.00 62.81 110 PRO A C 1
ATOM 878 O O . PRO A 1 110 ? 3.256 11.779 -42.570 1.00 62.81 110 PRO A O 1
ATOM 881 N N . MET A 1 111 ? 1.036 11.478 -42.323 1.00 60.19 111 MET A N 1
ATOM 882 C CA . MET A 1 111 ? 0.946 10.369 -43.265 1.00 60.19 111 MET A CA 1
ATOM 883 C C . MET A 1 111 ? 1.078 10.961 -44.666 1.00 60.19 111 MET A C 1
ATOM 885 O O . MET A 1 111 ? 0.111 11.105 -45.408 1.00 60.19 111 MET A O 1
ATOM 889 N N . ALA A 1 112 ? 2.299 11.358 -45.008 1.00 55.06 112 ALA A N 1
ATOM 890 C CA . ALA A 1 112 ? 2.736 11.492 -46.364 1.00 55.06 112 ALA A CA 1
ATOM 891 C C . ALA A 1 112 ? 2.646 10.071 -46.898 1.00 55.06 112 ALA A C 1
ATOM 893 O O . ALA A 1 112 ? 3.565 9.272 -46.732 1.00 55.06 112 ALA A O 1
ATOM 894 N N . ILE A 1 113 ? 1.491 9.731 -47.474 1.00 58.69 113 ILE A N 1
ATOM 895 C CA . ILE A 1 113 ? 1.435 8.704 -48.502 1.00 58.69 113 ILE A CA 1
ATOM 896 C C . ILE A 1 113 ? 2.627 9.052 -49.404 1.00 58.69 113 ILE A C 1
ATOM 898 O O . ILE A 1 113 ? 2.635 10.168 -49.931 1.00 58.69 113 ILE A O 1
ATOM 902 N N . PRO A 1 114 ? 3.674 8.209 -49.512 1.00 59.44 114 PRO A N 1
ATOM 903 C CA . PRO A 1 114 ? 4.780 8.469 -50.419 1.00 59.44 114 PRO A CA 1
ATOM 904 C C . PRO A 1 114 ? 4.195 8.290 -51.814 1.00 59.44 114 PRO A C 1
ATOM 906 O O . PRO A 1 114 ? 4.145 7.196 -52.373 1.00 59.44 114 PRO A O 1
ATOM 909 N N . SER A 1 115 ? 3.558 9.343 -52.305 1.00 58.06 115 SER A N 1
ATOM 910 C CA . SER A 1 115 ? 2.568 9.220 -53.348 1.00 58.06 115 SER A CA 1
ATOM 911 C C . SER A 1 115 ? 3.252 9.266 -54.702 1.00 58.06 115 SER A C 1
ATOM 913 O O . SER A 1 115 ? 3.193 10.263 -55.415 1.00 58.06 115 SER A O 1
ATOM 915 N N . GLY A 1 116 ? 3.840 8.135 -55.083 1.00 54.75 116 GLY A N 1
ATOM 916 C CA . GLY A 1 116 ? 3.801 7.737 -56.486 1.00 54.75 116 GLY A CA 1
ATOM 917 C C . GLY A 1 116 ? 2.362 7.425 -56.931 1.00 54.75 116 GLY A C 1
ATOM 918 O O . GLY A 1 116 ? 2.039 7.595 -58.096 1.00 54.75 116 GLY A O 1
ATOM 919 N N . SER A 1 117 ? 1.466 7.039 -56.004 1.00 56.72 117 SER A N 1
ATOM 920 C CA . SER A 1 117 ? 0.076 6.655 -56.318 1.00 56.72 117 SER A CA 1
ATOM 921 C C . SER A 1 117 ? -0.949 7.796 -56.323 1.00 56.72 117 SER A C 1
ATOM 923 O O . SER A 1 117 ? -2.013 7.632 -56.907 1.00 56.72 117 SER A O 1
ATOM 925 N N . ALA A 1 118 ? -0.655 8.942 -55.697 1.00 57.75 118 ALA A N 1
ATOM 926 C CA . ALA A 1 118 ? -1.506 10.141 -55.756 1.00 57.75 118 ALA A CA 1
ATOM 927 C C . ALA A 1 118 ? -1.034 11.135 -56.828 1.00 57.75 118 ALA A C 1
ATOM 929 O O . ALA A 1 118 ? -1.446 12.293 -56.814 1.00 57.75 118 ALA A O 1
ATOM 930 N N . GLN A 1 119 ? -0.169 10.704 -57.755 1.00 63.72 119 GLN A N 1
ATOM 931 C CA . GLN A 1 119 ? 0.063 11.465 -58.977 1.00 63.72 119 GLN A CA 1
ATOM 932 C C . GLN A 1 119 ? -1.266 11.529 -59.748 1.00 63.72 119 GLN A C 1
ATOM 934 O O . GLN A 1 119 ? -1.797 10.475 -60.111 1.00 63.72 119 GLN A O 1
ATOM 939 N N . PRO A 1 120 ? -1.831 12.725 -59.998 1.00 61.66 120 PRO A N 1
ATOM 940 C CA . PRO A 1 120 ? -3.025 12.858 -60.815 1.00 61.66 120 PRO A CA 1
ATOM 941 C C . PRO A 1 120 ? -2.618 12.569 -62.258 1.00 61.66 120 PRO A C 1
ATOM 943 O O . PRO A 1 120 ? -2.195 13.451 -63.003 1.00 61.66 120 PRO A O 1
ATOM 946 N N . THR A 1 121 ? -2.681 11.301 -62.649 1.00 62.16 121 THR A N 1
ATOM 947 C CA . THR A 1 121 ? -2.364 10.887 -64.011 1.00 62.16 121 THR A CA 1
ATOM 948 C C . THR A 1 121 ? -3.583 11.138 -64.890 1.00 62.16 121 THR A C 1
ATOM 950 O O . THR A 1 121 ? -4.304 10.224 -65.274 1.00 62.16 121 THR A O 1
ATOM 953 N N . LEU A 1 122 ? -3.809 12.408 -65.242 1.00 60.22 122 LEU A N 1
ATOM 954 C CA . LEU A 1 122 ? -4.816 12.791 -66.240 1.00 60.22 122 LEU A CA 1
ATOM 955 C C . LEU A 1 122 ? -4.597 12.048 -67.585 1.00 60.22 122 LEU A C 1
ATOM 957 O O . LEU A 1 122 ? -5.528 11.943 -68.372 1.00 60.22 122 LEU A O 1
ATOM 961 N N . TRP A 1 123 ? -3.395 11.484 -67.808 1.00 58.47 123 TRP A N 1
ATOM 962 C CA . TRP A 1 123 ? -3.011 10.688 -68.983 1.00 58.47 123 TRP A CA 1
ATOM 963 C C . TRP A 1 123 ? -2.290 9.352 -68.688 1.00 58.47 123 TRP A C 1
ATOM 965 O O . TRP A 1 123 ? -1.666 8.787 -69.580 1.00 58.47 123 TRP A O 1
ATOM 975 N N . GLY A 1 124 ? -2.375 8.801 -67.470 1.00 66.81 124 GLY A N 1
ATOM 976 C CA . GLY A 1 124 ? -1.668 7.551 -67.118 1.00 66.81 124 GLY A CA 1
ATOM 977 C C . GLY A 1 124 ? -0.129 7.625 -67.232 1.00 66.81 124 GLY A C 1
ATOM 978 O O . GLY A 1 124 ? 0.445 8.683 -67.479 1.00 66.81 124 GLY A O 1
ATOM 979 N N . ILE A 1 125 ? 0.558 6.493 -67.029 1.00 69.06 125 ILE A N 1
ATOM 980 C CA . ILE A 1 125 ? 1.987 6.338 -67.359 1.00 69.06 125 ILE A CA 1
ATOM 981 C C . ILE A 1 125 ? 2.068 5.930 -68.834 1.00 69.06 125 ILE A C 1
ATOM 983 O O . ILE A 1 125 ? 1.728 4.800 -69.180 1.00 69.06 125 ILE A O 1
ATOM 987 N N . THR A 1 126 ? 2.505 6.835 -69.706 1.00 70.62 126 THR A N 1
ATOM 988 C CA . THR A 1 126 ? 2.699 6.554 -71.135 1.00 70.62 126 THR A CA 1
ATOM 989 C C . THR A 1 126 ? 4.139 6.131 -71.405 1.00 70.62 126 THR A C 1
ATOM 991 O O . THR A 1 126 ? 5.072 6.870 -71.095 1.00 70.62 126 THR A O 1
ATOM 994 N N . SER A 1 127 ? 4.333 4.958 -72.007 1.00 71.38 127 SER A N 1
ATOM 995 C CA . SER A 1 127 ? 5.637 4.510 -72.504 1.00 71.38 127 SER A CA 1
ATOM 996 C C . SER A 1 127 ? 5.681 4.619 -74.027 1.00 71.38 127 SER A C 1
ATOM 998 O O . SER A 1 127 ? 4.933 3.915 -74.707 1.00 71.38 127 SER A O 1
ATOM 1000 N N . GLU A 1 128 ? 6.569 5.448 -74.570 1.00 72.06 128 GLU A N 1
ATOM 1001 C CA . GLU A 1 128 ? 6.882 5.432 -76.002 1.00 72.06 128 GLU A CA 1
ATOM 1002 C C . GLU A 1 128 ? 8.066 4.497 -76.271 1.00 72.06 128 GLU A C 1
ATOM 1004 O O . GLU A 1 128 ? 9.092 4.549 -75.591 1.00 72.06 128 GLU A O 1
ATOM 1009 N N . ASN A 1 129 ? 7.916 3.610 -77.256 1.00 71.56 129 ASN A N 1
ATOM 1010 C CA . ASN A 1 129 ? 8.961 2.676 -77.660 1.00 71.56 129 ASN A CA 1
ATOM 1011 C C . ASN A 1 129 ? 9.663 3.197 -78.920 1.00 71.56 129 ASN A C 1
ATOM 1013 O O . ASN A 1 129 ? 9.075 3.217 -79.998 1.00 71.56 129 ASN A O 1
ATOM 1017 N N . PHE A 1 130 ? 10.930 3.584 -78.780 1.00 74.38 130 PHE A N 1
ATOM 1018 C CA . PHE A 1 130 ? 11.735 4.157 -79.864 1.00 74.38 130 PHE A CA 1
ATOM 1019 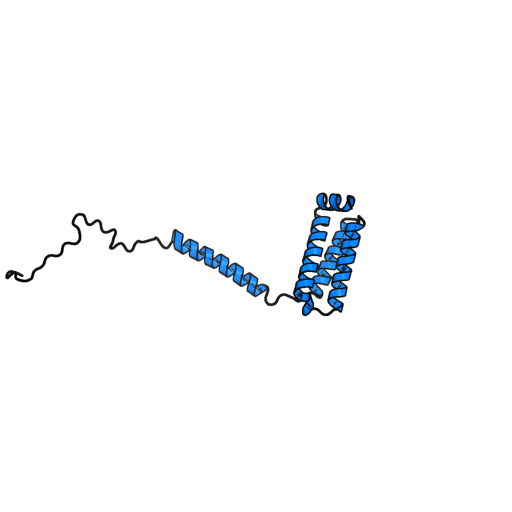C C . PHE A 1 130 ? 12.502 3.121 -80.693 1.00 74.38 130 PHE A C 1
ATOM 1021 O O . PHE A 1 130 ? 13.323 3.486 -81.534 1.00 74.38 130 PHE A O 1
ATOM 1028 N N . LYS A 1 131 ? 12.271 1.818 -80.492 1.00 63.22 131 LYS A N 1
ATOM 1029 C CA . LYS A 1 131 ? 12.991 0.791 -81.251 1.00 63.22 131 LYS A CA 1
ATOM 1030 C C . LYS A 1 131 ? 12.604 0.854 -82.736 1.00 63.22 131 LYS A C 1
ATOM 1032 O O . LYS A 1 131 ? 11.510 0.442 -83.108 1.00 63.22 131 LYS A O 1
ATOM 1037 N N . GLY A 1 132 ? 13.526 1.336 -83.572 1.00 66.44 132 GLY A N 1
ATOM 1038 C CA . GLY A 1 132 ? 13.414 1.324 -85.035 1.00 66.44 132 GLY A CA 1
ATOM 1039 C C . GLY A 1 132 ? 13.063 2.655 -85.707 1.00 66.44 132 GLY A C 1
ATOM 1040 O O . GLY A 1 132 ? 12.815 2.645 -86.909 1.00 66.44 132 GLY A O 1
ATOM 1041 N N . ARG A 1 133 ? 13.052 3.792 -84.995 1.00 64.25 133 ARG A N 1
ATOM 1042 C CA . ARG A 1 133 ? 13.045 5.114 -85.652 1.00 64.25 133 ARG A CA 1
ATOM 1043 C C . ARG A 1 133 ? 14.466 5.495 -86.069 1.00 64.25 133 ARG A C 1
ATOM 1045 O O . ARG A 1 133 ? 15.389 5.314 -85.290 1.00 64.25 133 ARG A O 1
ATOM 1052 N N . SER A 1 134 ? 14.624 6.019 -87.282 1.00 65.06 134 SER A N 1
ATOM 1053 C CA . SER A 1 134 ? 15.904 6.485 -87.840 1.00 65.06 134 SER A CA 1
ATOM 1054 C C . SER A 1 134 ? 16.245 7.939 -87.495 1.00 65.06 134 SER A C 1
ATOM 1056 O O . SER A 1 134 ? 17.279 8.440 -87.928 1.00 65.06 134 SER A O 1
ATOM 1058 N N . ASP A 1 135 ? 15.369 8.611 -86.744 1.00 67.56 135 ASP A N 1
ATOM 1059 C CA . ASP A 1 135 ? 15.364 10.071 -86.608 1.00 67.56 135 ASP A CA 1
ATOM 1060 C C . ASP A 1 135 ? 15.652 10.521 -85.156 1.00 67.56 135 ASP A C 1
ATOM 1062 O O . ASP A 1 135 ? 15.527 11.702 -84.833 1.00 67.56 135 ASP A O 1
ATOM 1066 N N . VAL A 1 136 ? 16.035 9.570 -84.290 1.00 57.88 136 VAL A N 1
ATOM 1067 C CA . VAL A 1 136 ? 16.607 9.756 -82.943 1.00 57.88 136 VAL A CA 1
ATOM 1068 C C . VAL A 1 136 ? 17.734 8.761 -82.706 1.00 57.88 136 VAL A C 1
ATOM 1070 O O . VAL A 1 136 ? 17.586 7.596 -83.139 1.00 57.88 136 VAL A O 1
#

Sequence (136 aa):
MGTFILRWFLSRTVRHAADMRRQVRKYVHAQRDLL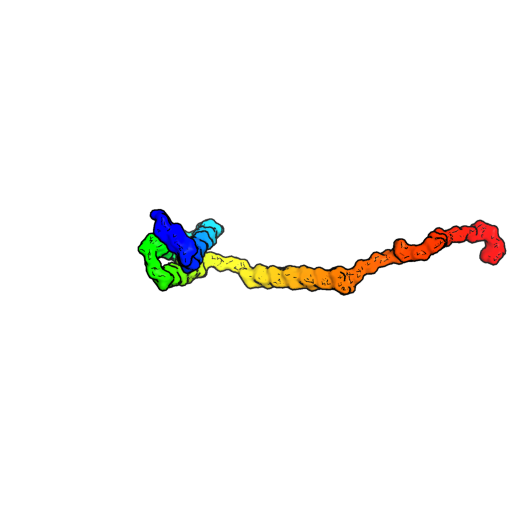APEKIQEISKAARELKGAIASGAKLEDINARMKNLEKVANENLLPYPSAALRENIEVFLVTGAVVLALRTLFFQPMAIPSGSAQPTLWGITSENFKGRSDV

Secondary structure (DSSP, 8-state):
-HHHHHHHHH-HHHHHHHHHHHHHHHHHHHTTTTS-HHHHHHHHHHHHHHHHHHHTT--HHHHHHHHHHHHHHHHHHSPPPTTHHHHHHHHHHHHHHHHHHHHIIIIIS------STT---TT-------TT-S--

pLDDT: mean 81.64, std 11.86, range [52.31, 96.75]